Protein AF-A0A163TGE1-F1 (afdb_monomer_lite)

Foldseek 3Di:
DPDQDALQNLQVLLVHLVNLCVVCVVVVVNDDSCRSVCCSQQADDPVSVVSSCVRRVDDPVSSVSNNVVSPVVNVVVVVD

Radius of gyration: 12.53 Å; chains: 1; bounding box: 34×23×34 Å

Structure (mmCIF, N/CA/C/O backbone):
data_AF-A0A163TGE1-F1
#
_entry.id   AF-A0A163TGE1-F1
#
loop_
_atom_site.group_PDB
_atom_site.id
_atom_site.type_symbol
_atom_site.label_atom_id
_atom_site.label_alt_id
_atom_site.label_comp_id
_atom_site.label_asym_id
_atom_site.label_entity_id
_atom_site.label_seq_id
_atom_site.pdbx_PDB_ins_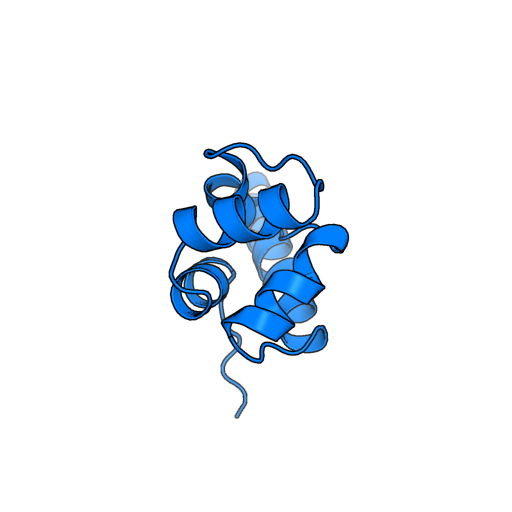code
_atom_site.Cartn_x
_atom_site.Cartn_y
_atom_site.Cartn_z
_atom_site.occupancy
_atom_site.B_iso_or_equiv
_atom_site.auth_seq_id
_atom_site.auth_comp_id
_atom_site.auth_asym_id
_atom_site.auth_atom_id
_atom_site.pdbx_PDB_model_num
ATOM 1 N N . MET A 1 1 ? -0.816 -12.819 -20.230 1.00 38.59 1 MET A N 1
ATOM 2 C CA . MET A 1 1 ? 0.312 -11.947 -19.860 1.00 38.59 1 MET A CA 1
ATOM 3 C C . MET A 1 1 ? -0.179 -11.178 -18.656 1.00 38.59 1 MET A C 1
ATOM 5 O O . MET A 1 1 ? -1.177 -10.491 -18.805 1.00 38.59 1 MET A O 1
ATOM 9 N N . LEU A 1 2 ? 0.369 -11.423 -17.466 1.00 49.44 2 LEU A N 1
ATOM 10 C CA . LEU A 1 2 ? 0.092 -10.544 -16.331 1.00 49.44 2 LEU A CA 1
ATOM 11 C C . LEU A 1 2 ? 0.950 -9.309 -16.595 1.00 49.44 2 LEU A C 1
ATOM 13 O O . LEU A 1 2 ? 2.172 -9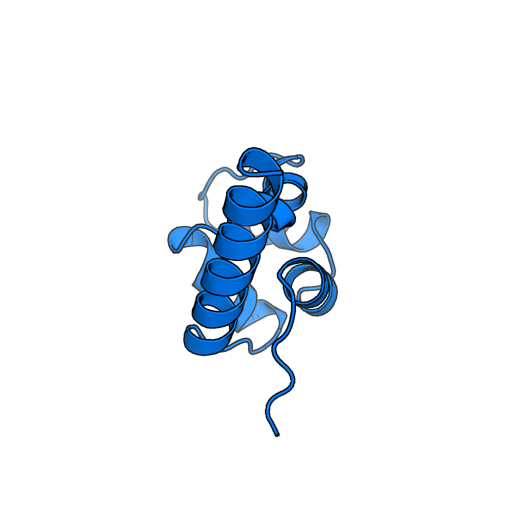.422 -16.597 1.00 49.44 2 LEU A O 1
ATOM 17 N N . GLU A 1 3 ? 0.326 -8.201 -16.980 1.00 57.81 3 GLU A N 1
ATOM 18 C CA . GLU A 1 3 ? 1.030 -6.923 -17.042 1.00 57.81 3 GLU A CA 1
ATOM 19 C C . GLU A 1 3 ? 1.462 -6.591 -15.609 1.00 57.81 3 GLU A C 1
ATOM 21 O O . GLU A 1 3 ? 0.642 -6.641 -14.689 1.00 57.81 3 GLU A O 1
ATOM 26 N N . GLU A 1 4 ? 2.761 -6.372 -15.392 1.00 71.69 4 GLU A N 1
ATOM 27 C CA . GLU A 1 4 ? 3.277 -5.998 -14.075 1.00 71.69 4 GLU A CA 1
ATOM 28 C C . GLU A 1 4 ? 2.677 -4.650 -13.681 1.00 71.69 4 GLU A C 1
ATOM 30 O O . GLU A 1 4 ? 3.027 -3.614 -14.245 1.00 71.69 4 GLU A O 1
ATOM 35 N N . ARG A 1 5 ? 1.751 -4.672 -12.716 1.00 86.88 5 ARG A N 1
ATOM 36 C CA . ARG A 1 5 ? 1.167 -3.455 -12.156 1.00 86.88 5 ARG A CA 1
ATOM 37 C C . ARG A 1 5 ? 2.219 -2.716 -11.338 1.00 86.88 5 ARG A C 1
ATOM 39 O O . ARG A 1 5 ? 2.890 -3.293 -10.484 1.00 86.88 5 ARG A O 1
ATOM 46 N N . THR A 1 6 ? 2.322 -1.417 -11.554 1.00 92.44 6 THR A N 1
ATOM 47 C CA . THR A 1 6 ? 3.092 -0.504 -10.713 1.00 92.44 6 THR A CA 1
ATOM 48 C C . THR A 1 6 ? 2.400 -0.301 -9.364 1.00 92.44 6 THR A C 1
ATOM 50 O O . THR A 1 6 ? 1.186 -0.447 -9.224 1.00 92.44 6 THR A O 1
ATOM 53 N N . ILE A 1 7 ? 3.152 0.131 -8.349 1.00 93.69 7 ILE A N 1
ATOM 54 C CA . ILE A 1 7 ? 2.578 0.470 -7.035 1.00 93.69 7 ILE A CA 1
ATOM 55 C C . ILE A 1 7 ? 1.512 1.573 -7.144 1.00 93.69 7 ILE A C 1
ATOM 57 O O . ILE A 1 7 ? 0.542 1.565 -6.388 1.00 93.69 7 ILE A O 1
ATOM 61 N N . ALA A 1 8 ? 1.668 2.514 -8.080 1.00 93.25 8 ALA A N 1
ATOM 62 C CA . ALA A 1 8 ? 0.678 3.560 -8.315 1.00 93.25 8 ALA A CA 1
ATOM 63 C C . ALA A 1 8 ? -0.659 2.975 -8.802 1.00 93.25 8 ALA A C 1
ATOM 65 O O . ALA A 1 8 ? -1.708 3.347 -8.281 1.00 93.25 8 ALA A O 1
ATOM 66 N N . GLU A 1 9 ? -0.620 2.014 -9.726 1.00 94.25 9 GLU A N 1
ATOM 67 C CA . GLU A 1 9 ? -1.811 1.307 -10.214 1.00 94.25 9 GLU A CA 1
ATOM 68 C C . GLU A 1 9 ? -2.436 0.423 -9.133 1.00 94.25 9 GLU A C 1
ATOM 70 O O . GLU A 1 9 ? -3.659 0.349 -9.029 1.00 94.25 9 GLU A O 1
ATOM 75 N N . LEU A 1 10 ? -1.622 -0.206 -8.277 1.00 94.69 10 LEU A N 1
ATOM 76 C CA . LEU A 1 10 ? -2.133 -0.936 -7.115 1.00 94.69 10 LEU A CA 1
ATOM 77 C C . LEU A 1 10 ? -2.901 -0.001 -6.171 1.00 94.69 10 LEU A C 1
ATOM 79 O O . LEU A 1 10 ? -4.010 -0.331 -5.749 1.00 94.69 10 LEU A O 1
ATOM 83 N N . ILE A 1 11 ? -2.349 1.181 -5.874 1.00 95.12 11 ILE A N 1
ATOM 84 C CA . ILE A 1 11 ? -3.007 2.194 -5.034 1.00 95.12 11 ILE A CA 1
ATOM 85 C C . ILE A 1 11 ? -4.312 2.675 -5.673 1.00 95.12 11 ILE A C 1
ATOM 87 O O . ILE A 1 11 ? -5.318 2.787 -4.972 1.00 95.12 11 ILE A O 1
ATOM 91 N N . ASP A 1 12 ? -4.314 2.937 -6.979 1.00 94.94 12 ASP A N 1
ATOM 92 C CA . ASP A 1 12 ? -5.513 3.365 -7.704 1.00 94.94 12 ASP A CA 1
ATOM 93 C C . ASP A 1 12 ? -6.600 2.278 -7.685 1.00 94.94 12 ASP A C 1
ATOM 95 O O . ASP A 1 12 ? -7.747 2.548 -7.327 1.00 94.94 12 ASP A O 1
ATOM 99 N N . SER A 1 13 ? -6.221 1.016 -7.920 1.00 93.75 13 SER A N 1
ATOM 100 C CA . SER A 1 13 ? -7.146 -0.126 -7.885 1.00 93.75 13 SER A CA 1
ATOM 101 C C . SER A 1 13 ? -7.782 -0.361 -6.511 1.00 93.75 13 SER A C 1
ATOM 103 O O . SER A 1 13 ? -8.917 -0.823 -6.427 1.00 93.75 13 SER A O 1
ATOM 105 N N . ALA A 1 14 ? -7.094 0.021 -5.430 1.00 94.44 14 ALA A N 1
ATOM 106 C CA . ALA A 1 14 ? -7.621 -0.020 -4.066 1.00 94.44 14 ALA A CA 1
ATOM 107 C C . ALA A 1 14 ? -8.573 1.151 -3.738 1.00 94.44 14 ALA A C 1
ATOM 109 O O . ALA A 1 14 ? -9.064 1.259 -2.614 1.00 94.44 14 ALA A O 1
ATOM 110 N N . GLY A 1 15 ? -8.861 2.032 -4.702 1.00 93.62 15 GLY A N 1
ATOM 111 C CA . GLY A 1 15 ? -9.682 3.228 -4.509 1.00 93.62 15 GLY A CA 1
ATOM 112 C C . GLY A 1 15 ? -8.898 4.434 -3.991 1.00 93.62 15 GLY A C 1
ATOM 113 O O . GLY A 1 15 ? -9.492 5.361 -3.439 1.00 93.62 15 GLY A O 1
ATOM 114 N N . GLY A 1 16 ? -7.575 4.425 -4.159 1.00 95.31 16 GLY A N 1
ATOM 115 C CA . GLY A 1 16 ? -6.693 5.545 -3.862 1.00 95.31 16 GLY A CA 1
ATOM 116 C C . GLY A 1 16 ? -6.127 5.565 -2.440 1.00 95.31 16 GLY A C 1
ATOM 117 O O . GLY A 1 16 ? -6.512 4.815 -1.542 1.00 95.31 16 GLY A O 1
ATOM 118 N N . ALA A 1 17 ? -5.182 6.485 -2.227 1.00 95.06 17 ALA A N 1
ATOM 119 C CA . ALA A 1 17 ? -4.435 6.622 -0.976 1.00 95.06 17 ALA A CA 1
ATOM 120 C C . ALA A 1 17 ? -5.326 6.877 0.253 1.00 95.06 17 ALA A C 1
ATOM 122 O O . ALA A 1 17 ? -5.018 6.397 1.341 1.00 95.06 17 ALA A O 1
ATOM 123 N N . GLU A 1 18 ? -6.413 7.634 0.093 1.00 95.44 18 GLU A N 1
ATOM 124 C CA . GLU A 1 18 ? -7.325 7.968 1.192 1.00 95.44 18 GLU A CA 1
ATOM 125 C C . GLU A 1 18 ? -8.041 6.726 1.726 1.00 95.44 18 GLU A C 1
ATOM 127 O O . GLU A 1 18 ? -8.026 6.486 2.933 1.00 95.44 18 GLU A O 1
ATOM 132 N N . LYS A 1 19 ? -8.556 5.882 0.828 1.00 95.81 19 LYS A N 1
ATOM 133 C CA . LYS A 1 19 ? -9.266 4.654 1.192 1.00 95.81 19 LYS A CA 1
ATOM 134 C C . LYS A 1 19 ? -8.356 3.638 1.880 1.00 95.81 19 LYS A C 1
ATOM 136 O O . LYS A 1 19 ? -8.741 3.020 2.867 1.00 95.81 19 LYS A O 1
ATOM 141 N N . ILE A 1 20 ? -7.107 3.535 1.427 1.00 96.06 20 ILE A N 1
ATOM 142 C CA . ILE A 1 20 ? -6.086 2.705 2.083 1.00 96.06 20 ILE A CA 1
ATOM 143 C C . ILE A 1 20 ? -5.793 3.210 3.501 1.00 96.06 20 ILE A C 1
ATOM 145 O O . ILE A 1 20 ? -5.620 2.415 4.422 1.00 96.06 20 ILE A O 1
ATOM 149 N N . VAL A 1 21 ? -5.705 4.529 3.691 1.00 96.62 21 VAL A N 1
ATOM 150 C CA . VAL A 1 21 ? -5.449 5.142 5.005 1.00 96.62 21 VAL A CA 1
ATOM 151 C C . VAL A 1 21 ? -6.619 4.914 5.952 1.00 96.62 21 VAL A C 1
ATOM 153 O O . VAL A 1 21 ? -6.393 4.597 7.119 1.00 96.62 21 VAL A O 1
ATOM 156 N N . GLU A 1 22 ? -7.846 5.065 5.463 1.00 95.88 22 GLU A N 1
ATOM 157 C CA . GLU A 1 22 ? -9.065 4.769 6.212 1.00 95.88 22 GLU A CA 1
ATOM 158 C C . GLU A 1 22 ? -9.074 3.312 6.688 1.00 95.88 22 GLU A C 1
ATOM 160 O O . GLU A 1 22 ? -9.125 3.066 7.893 1.00 95.88 22 GLU A O 1
ATOM 165 N N . GLU A 1 23 ? -8.899 2.361 5.769 1.00 96.00 23 GLU A N 1
ATOM 166 C CA . GLU A 1 23 ? -8.914 0.927 6.068 1.00 96.00 23 GLU A CA 1
ATOM 167 C C . GLU A 1 23 ? -7.762 0.519 7.003 1.00 96.00 23 GLU A C 1
ATOM 169 O O . GLU A 1 23 ? -7.950 -0.211 7.977 1.00 96.00 23 GLU A O 1
ATOM 174 N N . ALA A 1 24 ? -6.558 1.056 6.787 1.00 95.50 24 ALA A N 1
ATOM 175 C CA . ALA A 1 24 ? -5.419 0.810 7.666 1.00 95.50 24 ALA A CA 1
ATOM 176 C C . ALA A 1 24 ? -5.666 1.314 9.093 1.00 95.50 24 ALA A C 1
ATOM 178 O O . ALA A 1 24 ? -5.256 0.673 10.062 1.00 95.50 24 ALA A O 1
ATOM 179 N N . ASN A 1 25 ? -6.317 2.468 9.242 1.00 94.12 25 ASN A N 1
ATOM 180 C CA . ASN A 1 25 ? -6.630 3.023 10.554 1.00 94.12 25 ASN A CA 1
ATOM 181 C C . ASN A 1 25 ? -7.810 2.305 11.216 1.00 94.12 25 ASN A C 1
ATOM 183 O O . ASN A 1 25 ? -7.774 2.130 12.433 1.00 94.12 25 ASN A O 1
ATOM 187 N N . ALA A 1 26 ? -8.785 1.819 10.442 1.00 94.50 26 ALA A N 1
ATOM 188 C CA . ALA A 1 26 ? -9.843 0.935 10.932 1.00 94.50 26 ALA A CA 1
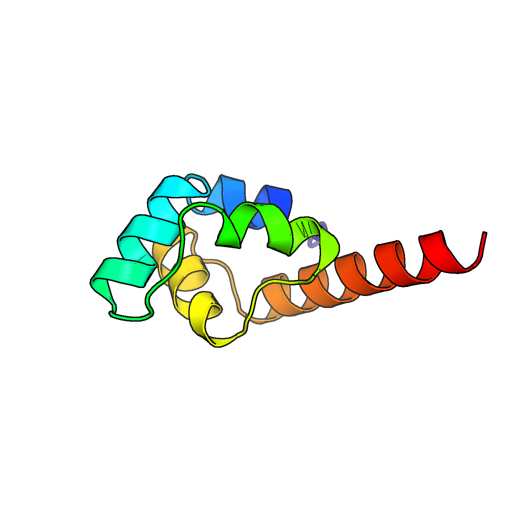ATOM 189 C C . ALA A 1 26 ? -9.277 -0.379 11.505 1.00 94.5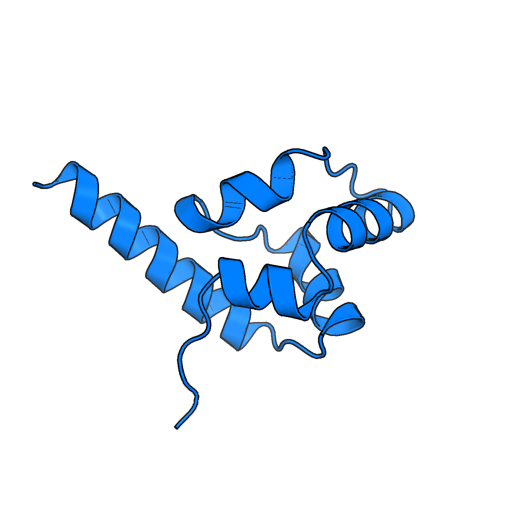0 26 ALA A C 1
ATOM 191 O O . ALA A 1 26 ? -9.806 -0.907 12.479 1.00 94.50 26 ALA A O 1
ATOM 192 N N . ARG A 1 27 ? -8.147 -0.852 10.963 1.00 94.50 27 ARG A N 1
ATOM 193 C CA . ARG A 1 27 ? -7.372 -2.011 11.453 1.00 94.50 27 ARG A CA 1
ATOM 194 C C . ARG A 1 27 ? -6.325 -1.668 12.522 1.00 94.50 27 ARG A C 1
ATOM 196 O O . ARG A 1 27 ? -5.453 -2.483 12.808 1.00 94.50 27 ARG A O 1
ATOM 203 N N . GLU A 1 28 ? -6.348 -0.453 13.070 1.00 94.00 28 GLU A N 1
ATOM 204 C CA . GLU A 1 28 ? -5.392 0.038 14.078 1.00 94.00 28 GLU A CA 1
ATOM 205 C C . GLU A 1 28 ? -3.904 0.020 13.646 1.00 94.00 28 GLU A C 1
ATOM 207 O O . GLU A 1 28 ? -3.002 0.153 14.477 1.00 94.00 28 GLU A O 1
ATOM 212 N N . LEU A 1 29 ? -3.610 -0.052 12.340 1.00 92.12 29 LEU A N 1
ATOM 213 C CA . LEU A 1 29 ? -2.238 -0.088 11.800 1.00 92.12 29 LEU A CA 1
ATOM 214 C C . LEU A 1 29 ? -1.537 1.283 11.803 1.00 92.12 29 LEU A C 1
ATOM 216 O O . LEU A 1 29 ? -0.334 1.359 11.527 1.00 92.12 29 LEU A O 1
ATOM 220 N N . LYS A 1 30 ? -2.277 2.353 12.132 1.00 90.94 30 LYS A N 1
ATOM 221 C CA . LYS A 1 30 ? -1.814 3.748 12.262 1.00 90.94 30 LYS A CA 1
ATOM 222 C C . LYS A 1 30 ? -1.041 4.227 11.030 1.00 90.94 30 LYS A C 1
ATOM 224 O O . LYS A 1 30 ? 0.153 4.534 11.095 1.00 90.94 30 LYS A O 1
ATOM 229 N N . LEU A 1 31 ? -1.732 4.314 9.897 1.00 94.38 31 LEU A N 1
ATOM 230 C CA . LEU A 1 31 ? -1.172 4.828 8.652 1.00 94.38 31 LEU A CA 1
ATOM 231 C C . LEU A 1 31 ? -1.437 6.333 8.523 1.00 94.38 31 LEU A C 1
ATOM 233 O O . LEU A 1 31 ? -2.573 6.800 8.569 1.00 94.38 31 LEU A O 1
ATOM 237 N N . SER A 1 32 ? -0.370 7.114 8.341 1.00 94.94 32 SER A N 1
ATOM 238 C CA . SER A 1 32 ? -0.499 8.547 8.052 1.00 94.94 32 SER A CA 1
ATOM 239 C C . SER A 1 32 ? -1.017 8.788 6.631 1.00 94.94 32 SER A C 1
ATOM 241 O O . SER A 1 32 ? -0.669 8.036 5.720 1.00 94.94 32 SER A O 1
ATOM 243 N N . LYS A 1 33 ? -1.716 9.911 6.411 1.00 92.94 33 LYS A N 1
ATOM 244 C CA . LYS A 1 33 ? -2.221 10.320 5.085 1.00 92.94 33 LYS A CA 1
ATOM 245 C C . LYS A 1 33 ? -1.159 10.377 3.979 1.00 92.94 33 LYS A C 1
ATOM 247 O O . LYS A 1 33 ? -1.477 10.219 2.810 1.00 92.94 33 LYS A O 1
ATOM 252 N N . TRP A 1 34 ? 0.103 10.611 4.345 1.00 92.31 34 TRP A N 1
ATOM 253 C CA . TRP A 1 34 ? 1.226 10.708 3.407 1.00 92.31 34 TRP A CA 1
ATOM 254 C C . TRP A 1 34 ? 1.941 9.375 3.169 1.00 92.31 34 TRP A C 1
ATOM 256 O O . TRP A 1 34 ? 2.866 9.323 2.367 1.00 92.31 34 TRP A O 1
ATOM 266 N N . GLY A 1 35 ? 1.560 8.316 3.886 1.00 93.88 35 GLY A N 1
ATOM 267 C CA . GLY A 1 35 ? 2.196 7.005 3.788 1.00 93.88 35 GLY A CA 1
ATOM 268 C C . GLY A 1 35 ? 2.125 6.424 2.375 1.00 93.88 35 GLY A C 1
ATOM 269 O O . GLY A 1 35 ? 3.188 6.209 1.792 1.00 93.88 35 GLY A O 1
ATOM 270 N N . PRO A 1 36 ? 0.918 6.251 1.796 1.00 94.81 36 PRO A N 1
ATOM 271 C CA . PRO A 1 36 ? 0.765 5.654 0.469 1.00 94.81 36 PRO A CA 1
ATOM 272 C C . PRO A 1 36 ? 1.526 6.387 -0.636 1.00 94.81 36 PRO A C 1
ATOM 274 O O . PRO A 1 36 ? 2.115 5.758 -1.504 1.00 94.81 36 PRO A O 1
ATOM 277 N N . TYR A 1 37 ? 1.607 7.718 -0.558 1.00 92.56 37 TYR A N 1
ATOM 278 C CA . TYR A 1 37 ? 2.316 8.545 -1.541 1.00 92.56 37 TYR A CA 1
ATOM 279 C C . TYR A 1 37 ? 3.829 8.292 -1.606 1.00 92.56 37 TYR A C 1
ATOM 281 O O . TYR A 1 37 ? 4.471 8.694 -2.570 1.00 92.56 37 TYR A O 1
ATOM 289 N N . LYS A 1 38 ? 4.417 7.643 -0.593 1.00 91.62 38 LYS A N 1
ATOM 290 C CA . LYS A 1 38 ? 5.844 7.284 -0.574 1.00 91.62 38 LYS A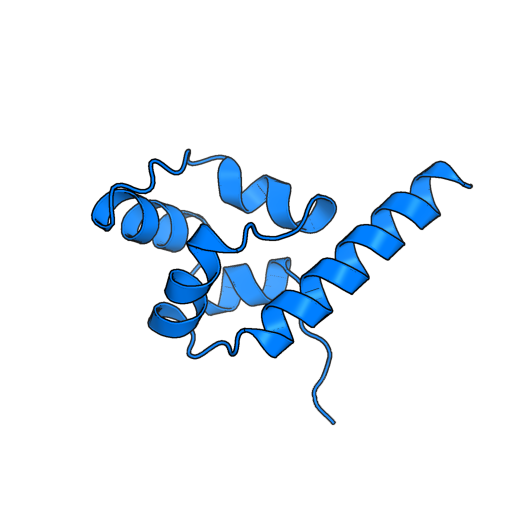 CA 1
ATOM 291 C C . LYS A 1 38 ? 6.114 5.881 -1.109 1.00 91.62 38 LYS A C 1
ATOM 293 O O . LYS A 1 38 ? 7.263 5.542 -1.369 1.00 91.62 38 LYS A O 1
ATOM 298 N N . TRP A 1 39 ? 5.087 5.047 -1.238 1.00 94.06 39 TRP A N 1
ATOM 299 C CA . TRP A 1 39 ? 5.262 3.661 -1.656 1.00 94.06 39 TRP A CA 1
ATOM 300 C C . TRP A 1 39 ? 5.712 3.501 -3.108 1.00 94.06 39 TRP A C 1
ATOM 302 O O . TRP A 1 39 ? 6.503 2.591 -3.324 1.00 94.06 39 TRP A O 1
ATOM 312 N N . PRO A 1 40 ? 5.341 4.362 -4.080 1.00 91.19 40 PRO A N 1
ATOM 313 C CA . PRO A 1 40 ? 5.838 4.227 -5.450 1.00 91.19 40 PRO A CA 1
ATOM 314 C C . PRO A 1 40 ? 7.365 4.195 -5.586 1.00 91.19 40 PRO A C 1
ATOM 316 O O . PRO A 1 40 ? 7.860 3.561 -6.506 1.00 91.19 40 PRO A O 1
ATOM 319 N N . SER A 1 41 ? 8.111 4.825 -4.671 1.00 86.12 41 SER A N 1
ATOM 320 C CA . SER A 1 41 ? 9.581 4.781 -4.653 1.00 86.12 41 SER A CA 1
ATOM 321 C C . SER A 1 41 ? 10.174 3.850 -3.588 1.00 86.12 41 SER A C 1
ATOM 323 O O . SER A 1 41 ? 11.325 3.446 -3.699 1.00 86.12 41 SER A O 1
ATOM 325 N N . ALA A 1 42 ? 9.429 3.503 -2.534 1.00 88.62 42 ALA A N 1
ATOM 326 C CA . ALA A 1 42 ? 9.953 2.720 -1.406 1.00 88.62 42 ALA A CA 1
ATOM 327 C C . ALA A 1 42 ? 9.462 1.260 -1.354 1.00 88.62 42 ALA A C 1
ATOM 329 O O . ALA A 1 42 ? 10.063 0.419 -0.676 1.00 88.62 42 ALA A O 1
ATOM 330 N N . GLY A 1 43 ? 8.358 0.952 -2.030 1.00 93.56 43 GLY A N 1
ATOM 331 C CA . GLY A 1 43 ? 7.597 -0.278 -1.839 1.00 93.56 43 GLY A CA 1
ATOM 332 C C . GLY A 1 43 ? 6.458 -0.141 -0.822 1.00 93.56 43 GLY A C 1
ATOM 333 O O . GLY A 1 43 ? 6.489 0.699 0.083 1.00 93.56 43 GLY A O 1
ATOM 334 N N . ILE A 1 44 ? 5.459 -1.014 -0.955 1.00 94.69 44 ILE A N 1
ATOM 335 C CA . ILE A 1 44 ? 4.353 -1.209 -0.015 1.00 94.69 44 ILE A CA 1
ATOM 336 C C . ILE A 1 44 ? 4.812 -2.156 1.109 1.00 94.69 44 ILE A C 1
ATOM 338 O O . ILE A 1 44 ? 5.163 -3.307 0.828 1.00 94.69 44 ILE A O 1
ATOM 342 N N . PRO A 1 45 ? 4.781 -1.733 2.385 1.00 94.69 45 PRO A N 1
ATOM 343 C CA . PRO A 1 45 ? 5.075 -2.615 3.515 1.00 94.69 45 PRO A CA 1
ATOM 344 C C . PRO A 1 45 ? 4.076 -3.777 3.640 1.00 94.69 45 PRO A C 1
ATOM 346 O O . PRO A 1 45 ? 2.871 -3.559 3.550 1.00 94.69 45 PRO A O 1
ATOM 349 N N . GLU A 1 46 ? 4.577 -4.979 3.941 1.00 94.56 46 GLU A N 1
ATOM 350 C CA . GLU A 1 46 ? 3.807 -6.241 4.001 1.00 94.56 46 GLU A CA 1
ATOM 351 C C . GLU A 1 46 ? 2.574 -6.181 4.909 1.00 94.56 46 GLU A C 1
ATOM 353 O O . GLU A 1 46 ? 1.505 -6.656 4.549 1.00 94.56 46 GLU A O 1
ATOM 358 N N . LYS A 1 47 ? 2.671 -5.478 6.042 1.00 94.38 47 LYS A N 1
ATOM 359 C CA . LYS A 1 47 ? 1.549 -5.278 6.975 1.00 94.38 47 LYS A CA 1
ATOM 360 C C . LYS A 1 47 ? 0.317 -4.579 6.380 1.00 94.38 47 LYS A C 1
ATOM 362 O O . LYS A 1 47 ? -0.705 -4.506 7.051 1.00 94.38 47 LYS A O 1
ATOM 367 N N . TYR A 1 48 ? 0.426 -3.992 5.187 1.00 95.31 48 TYR A N 1
ATOM 368 C CA . TYR A 1 48 ? -0.698 -3.371 4.486 1.00 95.31 48 TYR A CA 1
ATOM 369 C C . TYR A 1 48 ? -1.196 -4.209 3.307 1.00 95.31 48 TYR A C 1
ATOM 371 O O . TYR A 1 48 ? -2.146 -3.795 2.660 1.00 95.31 48 TYR A O 1
ATOM 379 N N . TRP A 1 49 ? -0.585 -5.353 2.993 1.00 95.62 49 TRP A N 1
ATOM 380 C CA . TRP A 1 49 ? -0.935 -6.131 1.801 1.00 95.62 49 TRP A CA 1
ATOM 381 C C . TRP A 1 49 ? -2.355 -6.688 1.866 1.00 95.62 49 TRP A C 1
ATOM 383 O O . TRP A 1 49 ? -3.078 -6.600 0.877 1.00 95.62 49 TRP A O 1
ATOM 393 N N . ASP A 1 50 ? -2.797 -7.123 3.046 1.00 95.31 50 ASP A N 1
ATOM 394 C CA . ASP A 1 50 ? -4.171 -7.592 3.263 1.00 95.31 50 ASP A CA 1
ATOM 395 C C . ASP A 1 50 ? -5.216 -6.519 2.914 1.00 95.31 50 ASP A C 1
ATOM 397 O O . ASP A 1 50 ? -6.305 -6.833 2.452 1.00 95.31 50 ASP A O 1
ATOM 401 N N . ILE A 1 51 ? -4.876 -5.234 3.054 1.00 95.81 51 ILE A N 1
ATOM 402 C CA . ILE A 1 51 ? -5.765 -4.133 2.656 1.00 95.81 51 ILE A CA 1
ATOM 403 C C . ILE A 1 51 ? -5.952 -4.112 1.136 1.00 95.81 51 ILE A C 1
ATOM 405 O O . ILE A 1 51 ? -7.053 -3.870 0.657 1.00 95.81 51 ILE A O 1
ATOM 409 N N . PHE A 1 52 ? -4.897 -4.371 0.362 1.00 94.94 52 PHE A N 1
ATOM 410 C CA . PHE A 1 52 ? -4.989 -4.438 -1.100 1.00 94.94 52 PHE A CA 1
ATOM 411 C C . PHE A 1 52 ? -5.717 -5.702 -1.567 1.00 94.94 52 PHE A C 1
ATOM 413 O O 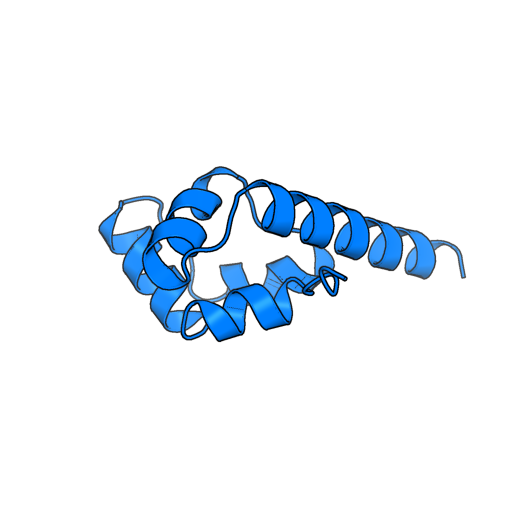. PHE A 1 52 ? -6.455 -5.648 -2.554 1.00 94.94 52 PHE A O 1
ATOM 420 N N . ALA A 1 53 ? -5.554 -6.815 -0.848 1.00 93.69 53 ALA A N 1
ATOM 421 C CA . ALA A 1 53 ? -6.341 -8.022 -1.077 1.00 93.69 53 ALA A CA 1
ATOM 422 C C . ALA A 1 53 ? -7.838 -7.746 -0.861 1.00 93.69 53 ALA A C 1
ATOM 424 O O . ALA A 1 53 ? -8.650 -8.040 -1.735 1.00 93.69 53 ALA A O 1
ATOM 425 N N . ASP A 1 54 ? -8.199 -7.080 0.236 1.00 94.19 54 ASP A N 1
ATOM 426 C CA . ASP A 1 54 ? -9.599 -6.815 0.576 1.00 94.19 54 ASP A CA 1
ATOM 427 C C . ASP A 1 54 ? -10.244 -5.723 -0.295 1.00 94.19 54 ASP A C 1
ATOM 429 O O . ASP A 1 54 ? -11.411 -5.837 -0.671 1.00 94.19 54 ASP A O 1
ATOM 433 N N . LEU A 1 55 ? -9.506 -4.660 -0.638 1.00 93.94 55 LEU A N 1
ATOM 434 C CA . LEU A 1 55 ? -10.045 -3.532 -1.409 1.00 93.94 55 LEU A CA 1
ATOM 435 C C . LEU A 1 55 ? -10.071 -3.779 -2.919 1.00 93.94 55 LEU A C 1
ATOM 437 O O . LEU A 1 55 ? -10.965 -3.269 -3.595 1.00 93.94 55 LEU A O 1
ATOM 441 N N . ALA A 1 56 ? -9.090 -4.512 -3.447 1.00 92.19 56 ALA A N 1
ATOM 442 C CA . ALA A 1 56 ? -8.864 -4.639 -4.886 1.00 92.19 56 ALA A CA 1
ATOM 443 C C . ALA A 1 56 ? -8.735 -6.090 -5.370 1.00 92.19 56 ALA A C 1
ATOM 445 O O . ALA A 1 56 ? -8.489 -6.300 -6.557 1.00 92.19 56 ALA A O 1
ATOM 446 N N . GLY A 1 57 ? -8.847 -7.090 -4.486 1.00 92.12 57 GLY A N 1
ATOM 447 C CA . GLY A 1 57 ? -8.600 -8.490 -4.844 1.00 92.12 57 GLY A CA 1
ATOM 448 C C . GLY A 1 57 ? -7.164 -8.736 -5.308 1.00 92.12 57 GLY A C 1
ATOM 449 O O . GLY A 1 57 ? -6.930 -9.617 -6.127 1.00 92.12 57 GLY A O 1
ATOM 450 N N . THR A 1 58 ? -6.220 -7.902 -4.864 1.00 92.62 58 THR A N 1
ATOM 451 C CA . THR A 1 58 ? -4.823 -7.990 -5.296 1.00 92.62 58 THR A CA 1
ATOM 452 C C . THR A 1 58 ? -4.115 -9.108 -4.550 1.00 92.62 58 THR A C 1
ATOM 454 O O . THR A 1 58 ? -4.123 -9.148 -3.320 1.00 92.62 58 THR A O 1
ATOM 457 N N . GLU A 1 59 ? -3.454 -9.983 -5.298 1.00 92.94 59 GLU A N 1
ATOM 458 C CA . GLU A 1 59 ? -2.712 -11.099 -4.724 1.00 92.94 59 GLU A CA 1
ATOM 459 C C . GLU A 1 59 ? -1.351 -10.629 -4.169 1.00 92.94 59 GLU A C 1
ATOM 461 O O . GLU A 1 59 ? -0.689 -9.783 -4.783 1.00 92.94 59 GLU A O 1
ATOM 466 N N . PRO A 1 60 ? -0.849 -11.216 -3.064 1.00 92.00 60 PRO A N 1
ATOM 467 C CA . PRO A 1 60 ? 0.468 -10.889 -2.499 1.00 92.00 60 PRO A CA 1
ATOM 468 C C . PRO A 1 60 ? 1.619 -10.927 -3.517 1.00 92.00 60 PRO A C 1
ATOM 470 O O . PRO A 1 60 ? 2.544 -10.118 -3.453 1.00 92.00 60 PRO A O 1
ATOM 473 N N . ASN A 1 61 ? 1.549 -11.839 -4.491 1.00 91.75 61 ASN A N 1
ATOM 474 C CA . ASN A 1 61 ? 2.556 -11.976 -5.545 1.00 91.75 61 ASN A CA 1
ATOM 475 C C . ASN A 1 61 ? 2.627 -10.747 -6.464 1.00 91.75 61 ASN A C 1
ATOM 477 O O . ASN A 1 61 ? 3.712 -10.394 -6.922 1.00 91.75 61 ASN A O 1
ATOM 481 N N . GLU A 1 62 ? 1.499 -10.082 -6.717 1.00 93.00 62 GLU A N 1
ATOM 482 C CA . GLU A 1 62 ? 1.462 -8.867 -7.536 1.00 93.00 62 GLU A CA 1
ATOM 483 C C . GLU A 1 62 ? 2.107 -7.695 -6.794 1.00 93.00 62 GLU A C 1
ATOM 485 O O . GLU A 1 62 ? 2.898 -6.949 -7.368 1.00 93.00 62 GLU A O 1
ATOM 490 N N . ILE A 1 63 ? 1.836 -7.577 -5.491 1.00 93.75 63 ILE A N 1
ATOM 491 C CA . ILE A 1 63 ? 2.444 -6.548 -4.639 1.00 93.75 63 ILE A CA 1
ATOM 492 C C . ILE A 1 63 ? 3.951 -6.778 -4.520 1.00 93.75 63 ILE A C 1
ATOM 494 O O . ILE A 1 63 ? 4.739 -5.832 -4.574 1.00 93.75 63 ILE A O 1
ATOM 498 N N . TYR A 1 64 ? 4.365 -8.040 -4.391 1.00 93.88 64 TYR A N 1
ATOM 499 C CA . TYR A 1 64 ? 5.773 -8.406 -4.379 1.00 93.88 64 TYR A CA 1
ATOM 500 C C . TYR A 1 64 ? 6.476 -7.998 -5.680 1.00 93.88 64 TYR A C 1
ATOM 502 O O . TYR A 1 64 ? 7.507 -7.328 -5.615 1.00 93.88 64 TYR A O 1
ATOM 510 N N . ALA A 1 65 ? 5.908 -8.342 -6.841 1.00 92.44 65 ALA A N 1
ATOM 511 C CA . ALA A 1 65 ? 6.468 -7.972 -8.141 1.00 92.44 65 ALA A CA 1
ATOM 512 C C . ALA A 1 65 ? 6.592 -6.444 -8.288 1.00 92.44 65 ALA A C 1
ATOM 514 O O . ALA A 1 65 ? 7.673 -5.938 -8.593 1.00 92.44 65 ALA A O 1
ATOM 515 N N . ALA A 1 66 ? 5.536 -5.701 -7.941 1.00 92.81 66 ALA A N 1
ATOM 516 C CA . ALA A 1 66 ? 5.532 -4.239 -7.969 1.00 92.81 66 ALA A CA 1
ATOM 517 C C . ALA A 1 66 ? 6.598 -3.622 -7.043 1.00 92.81 66 ALA A C 1
ATOM 519 O O . ALA A 1 66 ? 7.262 -2.647 -7.398 1.00 92.81 66 ALA A O 1
ATOM 520 N N . ASN A 1 67 ? 6.800 -4.203 -5.856 1.00 94.00 67 ASN A N 1
ATOM 521 C CA . ASN A 1 67 ? 7.832 -3.771 -4.914 1.00 94.00 67 ASN A CA 1
ATOM 522 C C . ASN A 1 67 ? 9.252 -4.025 -5.428 1.00 94.00 67 ASN A C 1
ATOM 524 O O . ASN A 1 67 ? 10.140 -3.209 -5.177 1.00 94.00 67 ASN A O 1
ATOM 528 N N . VAL A 1 68 ? 9.483 -5.158 -6.097 1.00 91.88 68 VAL A N 1
ATOM 529 C CA . VAL A 1 68 ? 10.781 -5.472 -6.706 1.00 91.88 68 VAL A CA 1
ATOM 530 C C . VAL A 1 68 ? 11.092 -4.462 -7.809 1.00 91.88 68 VAL A C 1
ATOM 532 O O . VAL A 1 68 ? 12.167 -3.865 -7.776 1.00 91.88 68 VAL A O 1
ATOM 535 N N . ALA A 1 69 ? 10.136 -4.201 -8.704 1.00 88.75 69 ALA A N 1
ATOM 536 C CA . ALA A 1 69 ? 10.287 -3.218 -9.775 1.00 88.75 69 ALA A CA 1
ATOM 537 C C . ALA A 1 69 ? 10.576 -1.804 -9.230 1.00 88.75 69 ALA A C 1
ATOM 539 O O . ALA A 1 69 ? 11.561 -1.176 -9.613 1.00 88.75 69 ALA A O 1
ATOM 540 N N . ALA A 1 70 ? 9.804 -1.338 -8.241 1.00 88.31 70 ALA A N 1
ATOM 541 C CA . ALA A 1 70 ? 9.989 -0.009 -7.645 1.00 88.31 70 ALA A CA 1
ATOM 542 C C . ALA A 1 70 ? 11.380 0.202 -7.011 1.00 88.31 70 ALA A C 1
ATOM 544 O O . ALA A 1 70 ? 11.935 1.307 -7.028 1.00 88.31 70 ALA A O 1
ATOM 545 N N . ARG A 1 71 ? 11.967 -0.857 -6.440 1.00 83.94 71 ARG A N 1
ATOM 546 C CA . ARG A 1 71 ? 13.318 -0.803 -5.859 1.00 83.94 71 ARG A CA 1
ATOM 547 C C . ARG A 1 71 ? 14.401 -0.765 -6.930 1.00 83.94 71 ARG A C 1
ATOM 549 O O . ARG A 1 71 ? 15.358 -0.014 -6.768 1.00 83.94 71 ARG A O 1
ATOM 556 N N . GLN A 1 72 ? 14.227 -1.515 -8.016 1.00 79.81 72 GLN A N 1
ATOM 557 C CA . GLN A 1 72 ? 15.149 -1.490 -9.154 1.00 79.81 72 GLN A CA 1
ATOM 558 C C . GLN A 1 72 ? 15.185 -0.114 -9.824 1.00 79.81 72 GLN A C 1
ATOM 560 O O . GLN A 1 72 ? 16.270 0.386 -10.110 1.00 79.81 72 GLN A O 1
ATOM 565 N N . ASP A 1 73 ? 14.034 0.542 -9.983 1.00 69.12 73 ASP A N 1
ATOM 566 C CA . ASP A 1 73 ? 13.968 1.904 -10.524 1.00 69.12 73 ASP A CA 1
ATOM 567 C C . ASP A 1 73 ? 14.685 2.919 -9.626 1.00 69.12 73 ASP A C 1
ATOM 569 O O . ASP A 1 73 ? 15.362 3.827 -10.110 1.00 69.12 73 ASP A O 1
ATOM 573 N N . THR A 1 74 ? 14.580 2.757 -8.305 1.00 64.06 74 THR A N 1
ATOM 574 C CA . THR A 1 74 ? 15.254 3.645 -7.351 1.00 64.06 74 THR A CA 1
ATOM 575 C C . THR A 1 74 ? 16.768 3.434 -7.366 1.00 64.06 74 THR A C 1
ATOM 577 O O . THR A 1 74 ? 17.508 4.413 -7.423 1.00 64.06 74 THR A O 1
ATOM 580 N N . GLU A 1 75 ? 17.240 2.183 -7.363 1.00 60.59 75 GLU A N 1
ATOM 581 C CA . GLU A 1 75 ? 18.670 1.849 -7.441 1.00 60.59 75 GLU A CA 1
ATOM 582 C C . GLU A 1 75 ? 19.289 2.217 -8.799 1.00 60.59 75 GLU A C 1
ATOM 584 O O . GLU A 1 75 ? 20.435 2.664 -8.855 1.00 60.59 75 GLU A O 1
ATOM 589 N N . GLY A 1 76 ? 18.527 2.118 -9.891 1.00 57.00 76 GLY A N 1
ATOM 590 C CA . GLY A 1 76 ? 18.957 2.568 -11.215 1.00 57.00 76 GLY A CA 1
ATOM 591 C C . GLY A 1 76 ? 19.167 4.084 -11.300 1.00 57.00 76 GLY A C 1
ATOM 592 O O . GLY A 1 76 ? 20.050 4.540 -12.022 1.00 57.00 76 GLY A O 1
ATOM 593 N N . ASN A 1 77 ? 18.416 4.870 -10.522 1.00 55.28 77 ASN A N 1
ATOM 594 C CA . ASN A 1 77 ? 18.470 6.336 -10.543 1.00 55.28 77 ASN A CA 1
ATOM 595 C C . ASN A 1 77 ? 19.598 6.938 -9.679 1.00 55.28 77 ASN A C 1
ATOM 597 O O . ASN A 1 77 ? 19.942 8.102 -9.855 1.00 55.28 77 ASN A O 1
ATOM 601 N N . VAL A 1 78 ? 20.184 6.178 -8.743 1.00 52.34 78 VAL A N 1
ATOM 602 C CA . VAL A 1 78 ? 21.390 6.599 -7.991 1.00 52.34 78 VAL A CA 1
ATOM 603 C C . VAL A 1 78 ? 22.701 6.216 -8.682 1.00 52.34 78 VAL A C 1
ATOM 605 O O . VAL A 1 78 ? 23.760 6.688 -8.271 1.00 52.34 78 VAL A O 1
ATOM 608 N N . ALA A 1 79 ? 22.647 5.379 -9.720 1.00 49.06 79 ALA A N 1
ATOM 609 C CA . ALA A 1 79 ? 23.816 4.920 -10.468 1.00 49.06 79 ALA A CA 1
ATOM 610 C C . ALA A 1 79 ? 24.059 5.674 -11.796 1.00 49.06 79 ALA A C 1
ATOM 612 O O . ALA A 1 79 ? 24.986 5.307 -12.521 1.00 49.06 79 ALA A O 1
ATOM 613 N N . ALA A 1 80 ? 23.254 6.698 -12.112 1.00 43.53 80 ALA A N 1
ATOM 614 C CA . ALA A 1 80 ? 23.323 7.490 -13.347 1.00 43.53 80 ALA A CA 1
ATOM 615 C C . ALA A 1 80 ? 23.929 8.888 -13.137 1.00 43.53 80 ALA A C 1
ATOM 617 O O . ALA A 1 80 ? 23.621 9.528 -12.106 1.00 43.53 80 ALA A O 1
#

Secondary structure (DSSP, 8-state):
------HHHHHHHTTHHHHHHHHHHHTT----TTSGGGHHHH---GGGHHHHHHHH---HHHHHHHHHHHHHHHHHHH--

Sequence (80 aa):
MLEERTIAELIDSAGGAEKIVEEANARELKLSKWGPYKWPSAGIPEKYWDIFADLAGTEPNEIYAANVAARQDTEGNVAA

pLDDT: mean 87.52, std 14.11, range [38.59, 96.62]